Protein AF-A0A0U2GUE0-F1 (afdb_monomer_lite)

pLDDT: mean 87.51, std 7.99, range [55.84, 96.06]

Sequence (117 aa):
TKCGLLCPKGDSLSEEVDLTLPEDVIEGSAISSVSVIGDILGRALKNLDGLLPMPYGCGEQNMAVLSPNIYILQYLENTKQLTSAIREKATGFLKRGYQRQLNYRHPAGAYSTFGYG

Radius of gyration: 20.99 Å; chains: 1; bounding box: 48×50×58 Å

Structure (mmCIF, N/CA/C/O backbone):
data_AF-A0A0U2GUE0-F1
#
_entry.id   AF-A0A0U2GUE0-F1
#
loop_
_atom_site.group_PDB
_atom_site.id
_atom_site.type_symbol
_atom_site.label_atom_id
_atom_site.label_alt_id
_atom_site.label_comp_id
_atom_site.label_asym_id
_atom_site.label_entity_id
_atom_site.label_seq_id
_atom_site.pdbx_PDB_ins_code
_atom_site.Cartn_x
_atom_site.Cartn_y
_atom_site.Cartn_z
_atom_site.occupancy
_atom_site.B_iso_or_equiv
_atom_site.auth_seq_id
_atom_site.auth_comp_id
_atom_site.auth_asym_id
_atom_site.auth_atom_id
_atom_site.pdbx_PDB_model_num
ATOM 1 N N . THR A 1 1 ? -7.266 -18.316 13.990 1.00 66.25 1 THR A N 1
ATOM 2 C CA . THR A 1 1 ? -7.545 -16.864 13.996 1.00 66.25 1 THR A CA 1
ATOM 3 C C . THR A 1 1 ? -8.828 -16.609 13.243 1.00 66.25 1 THR A C 1
ATOM 5 O O . THR A 1 1 ? -8.897 -17.010 12.089 1.00 66.25 1 THR A O 1
ATOM 8 N N . LYS A 1 2 ? -9.841 -16.008 13.877 1.00 81.31 2 LYS A N 1
ATOM 9 C CA . LYS A 1 2 ? -11.056 -15.534 13.194 1.00 81.31 2 LYS A CA 1
ATOM 10 C C . LYS A 1 2 ? -10.987 -14.009 13.066 1.00 81.31 2 LYS A C 1
ATOM 12 O O . LYS A 1 2 ? -10.540 -13.347 14.002 1.00 81.31 2 LYS A O 1
ATOM 17 N N . CYS A 1 3 ? -11.375 -13.468 11.916 1.00 85.25 3 CYS A N 1
ATOM 18 C CA . CYS A 1 3 ? -11.468 -12.031 11.662 1.00 85.25 3 CYS A CA 1
ATOM 19 C C . CYS A 1 3 ? -12.782 -11.725 10.932 1.00 85.25 3 CYS A C 1
ATOM 21 O O . CYS A 1 3 ? -13.178 -12.474 10.043 1.00 85.25 3 CYS A O 1
ATOM 23 N N . GLY A 1 4 ? -13.434 -10.627 11.316 1.00 86.62 4 GLY A N 1
ATOM 24 C CA . GLY A 1 4 ? -14.713 -10.176 10.769 1.00 86.62 4 GLY A CA 1
ATOM 25 C C . GLY A 1 4 ? -14.737 -8.655 10.623 1.00 86.62 4 GLY A C 1
ATOM 26 O O . GLY A 1 4 ? -13.930 -7.951 11.239 1.00 86.62 4 GLY A O 1
ATOM 27 N N . LEU A 1 5 ? -15.635 -8.147 9.776 1.00 88.62 5 LEU A N 1
ATOM 28 C CA . LEU A 1 5 ? -15.857 -6.714 9.572 1.00 88.62 5 LEU A CA 1
ATOM 29 C C . LEU A 1 5 ? -17.306 -6.375 9.923 1.00 88.62 5 LEU A C 1
ATOM 31 O O . LEU A 1 5 ? -18.233 -6.865 9.282 1.00 88.62 5 LEU A O 1
ATOM 35 N N . LEU A 1 6 ? -17.489 -5.488 10.902 1.00 89.62 6 LEU A N 1
ATOM 36 C CA . LEU A 1 6 ? -18.800 -4.989 11.312 1.00 89.62 6 LEU A CA 1
ATOM 37 C C . LEU A 1 6 ? -18.950 -3.523 10.897 1.00 89.62 6 LEU A C 1
ATOM 39 O O . LEU A 1 6 ? -18.187 -2.664 11.337 1.00 89.62 6 LEU A O 1
ATOM 43 N N . CYS A 1 7 ? -19.944 -3.232 10.053 1.00 88.94 7 CYS A N 1
ATOM 44 C CA . CYS A 1 7 ? -20.250 -1.881 9.572 1.00 88.94 7 CYS A CA 1
ATOM 45 C C . CYS A 1 7 ? -21.677 -1.467 9.977 1.00 88.94 7 CYS A C 1
ATOM 47 O O . CYS A 1 7 ? -22.594 -1.572 9.156 1.00 88.94 7 CYS A O 1
ATOM 49 N N . PRO A 1 8 ? -21.889 -1.002 11.222 1.00 88.88 8 PRO A N 1
ATOM 50 C CA . PRO A 1 8 ? -23.207 -0.578 11.687 1.00 88.88 8 PRO A CA 1
ATOM 51 C C . PRO A 1 8 ? -23.621 0.719 10.979 1.00 88.88 8 PRO A C 1
ATOM 53 O O . PRO A 1 8 ? -23.090 1.792 11.257 1.00 88.88 8 PRO A O 1
ATOM 56 N N . LYS A 1 9 ? -24.571 0.643 10.040 1.00 87.38 9 LYS A N 1
ATOM 57 C CA . LYS A 1 9 ? -25.146 1.814 9.345 1.00 87.38 9 LYS A CA 1
ATOM 58 C C . LYS A 1 9 ? -26.285 2.458 10.154 1.00 87.38 9 LYS A C 1
ATOM 60 O O . LYS A 1 9 ? -27.309 2.820 9.590 1.00 87.38 9 LYS A O 1
ATOM 65 N N . GLY A 1 10 ? -26.102 2.582 11.470 1.00 86.44 10 GLY A N 1
ATOM 66 C CA . GLY A 1 10 ? -27.113 3.090 12.411 1.00 86.44 10 GLY A CA 1
ATOM 67 C C . GLY A 1 10 ? -27.808 2.015 13.254 1.00 86.44 10 GLY A C 1
ATOM 68 O O . GLY A 1 10 ? -28.388 2.356 14.279 1.00 86.44 10 GLY A O 1
ATOM 69 N N . ASP A 1 11 ? -27.673 0.740 12.885 1.00 89.12 11 ASP A N 1
ATOM 70 C CA . ASP A 1 11 ? -28.219 -0.405 13.626 1.00 89.12 11 ASP A CA 1
ATOM 71 C C . ASP A 1 11 ? -27.141 -1.126 14.453 1.00 89.12 11 ASP A C 1
ATOM 73 O O . ASP A 1 11 ? -25.947 -1.051 14.146 1.00 89.12 11 ASP A O 1
ATOM 77 N N . SER A 1 12 ? -27.551 -1.870 15.486 1.00 90.31 12 SER A N 1
ATOM 78 C CA . SER A 1 12 ? -26.645 -2.733 16.253 1.00 90.31 12 SER A CA 1
ATOM 79 C C . SER A 1 12 ? -26.370 -4.046 15.517 1.00 90.31 12 SER A C 1
ATOM 81 O O . SER A 1 12 ? -27.301 -4.771 15.171 1.00 90.31 12 SER A O 1
ATOM 83 N N . LEU A 1 13 ? -25.089 -4.373 15.338 1.00 90.31 13 LEU A N 1
ATOM 84 C CA . LEU A 1 13 ? -24.606 -5.630 14.760 1.00 90.31 13 LEU A CA 1
ATOM 85 C C . LEU A 1 13 ? -23.820 -6.410 15.817 1.00 90.31 13 LEU A C 1
ATOM 87 O O . LEU A 1 13 ? -23.045 -5.818 16.569 1.00 90.31 13 LEU A O 1
ATOM 91 N N . SER A 1 14 ? -23.978 -7.730 15.834 1.00 89.88 14 SER A N 1
ATOM 92 C CA . SER A 1 14 ? -23.231 -8.647 16.699 1.00 89.88 14 SER A CA 1
ATOM 93 C C . SER A 1 14 ? -22.754 -9.857 15.902 1.00 89.88 14 SER A C 1
ATOM 95 O O . SER A 1 14 ? -23.468 -10.340 15.026 1.00 89.88 14 SER A O 1
ATOM 97 N N . GLU A 1 15 ? -21.565 -10.358 16.225 1.00 88.25 15 GLU A N 1
ATOM 98 C CA . GLU A 1 15 ? -20.994 -11.576 15.648 1.00 88.25 15 GLU A CA 1
ATOM 99 C C . GLU A 1 15 ? -20.472 -12.458 16.786 1.00 88.25 15 GLU A C 1
ATOM 101 O O . GLU A 1 15 ? -19.808 -11.961 17.699 1.00 88.25 15 GLU A O 1
ATOM 106 N N . GLU A 1 16 ? -20.778 -13.753 16.741 1.00 89.94 16 GLU A N 1
ATOM 107 C CA . GLU A 1 16 ? -20.290 -14.733 17.711 1.00 89.94 16 GLU A CA 1
ATOM 108 C C . GLU A 1 16 ? -19.072 -15.474 17.153 1.00 89.94 16 GLU A C 1
ATOM 110 O O . GLU A 1 16 ? -19.021 -15.861 15.984 1.00 89.94 16 GLU A O 1
ATOM 115 N N . VAL A 1 17 ? -18.059 -15.663 17.999 1.00 87.31 17 VAL A N 1
ATOM 116 C CA . VAL A 1 17 ? -16.786 -16.282 17.621 1.00 87.31 17 VAL A CA 1
ATOM 117 C C . VAL A 1 17 ? -16.517 -17.481 18.519 1.00 87.31 17 VAL A C 1
ATOM 119 O O . VAL A 1 17 ? -16.008 -17.337 19.627 1.00 87.31 17 VAL A O 1
ATOM 122 N N . ASP A 1 18 ? -16.774 -18.677 17.990 1.00 88.50 18 ASP A N 1
ATOM 123 C CA . ASP A 1 18 ? -16.389 -19.914 18.676 1.00 88.50 18 ASP A CA 1
ATOM 124 C C . ASP A 1 18 ? -14.883 -20.164 18.583 1.00 88.50 18 ASP A C 1
ATOM 126 O O . ASP A 1 18 ? -14.297 -20.079 17.495 1.00 88.50 18 ASP A O 1
ATOM 130 N N . LEU A 1 19 ? -14.269 -20.514 19.713 1.00 86.06 19 LEU A N 1
ATOM 131 C CA . LEU A 1 19 ? -12.864 -20.897 19.822 1.00 86.06 19 LEU A CA 1
ATOM 132 C C . LEU A 1 19 ? -12.781 -22.360 20.262 1.00 86.06 19 LEU A C 1
ATOM 134 O O . LEU A 1 19 ? -12.993 -22.682 21.426 1.00 86.06 19 LEU A O 1
ATOM 138 N N . THR A 1 20 ? -12.468 -23.248 19.324 1.00 88.06 20 THR A N 1
ATOM 139 C CA . THR A 1 20 ? -12.235 -24.670 19.601 1.00 88.06 20 THR A CA 1
ATOM 140 C C . THR A 1 20 ? -10.762 -24.903 19.920 1.00 88.06 20 THR A C 1
ATOM 142 O O . THR A 1 20 ? -9.896 -24.534 19.121 1.00 88.06 20 THR A O 1
ATOM 145 N N . LEU A 1 21 ? -10.480 -25.517 21.070 1.00 86.94 21 LEU A N 1
ATOM 146 C CA . LEU A 1 21 ? -9.135 -25.954 21.449 1.00 86.94 21 LEU A CA 1
ATOM 147 C C . LEU A 1 21 ? -8.895 -27.393 20.962 1.00 86.94 21 LEU A C 1
ATOM 149 O O . LEU A 1 21 ? -9.839 -28.184 20.960 1.00 86.94 21 LEU A O 1
ATOM 153 N N . PRO A 1 22 ? -7.668 -27.737 20.536 1.00 89.12 22 PRO A N 1
ATOM 154 C CA . PRO A 1 22 ? -7.325 -29.110 20.186 1.00 89.12 22 PRO A CA 1
ATOM 155 C C . PRO A 1 22 ? -7.248 -29.999 21.444 1.00 89.12 22 PRO A C 1
ATOM 157 O O . PRO A 1 22 ? -7.078 -29.496 22.556 1.00 89.12 22 PRO A O 1
ATOM 160 N N . GLU A 1 23 ? -7.399 -31.317 21.274 1.00 87.69 23 GLU A N 1
ATOM 161 C CA . GLU A 1 23 ? -7.471 -32.284 22.390 1.00 87.69 23 GLU A CA 1
ATOM 162 C C . GLU A 1 23 ? -6.171 -32.376 23.207 1.00 87.69 23 GLU A C 1
ATOM 164 O O . GLU A 1 23 ? -6.201 -32.715 24.386 1.00 87.69 23 GLU A O 1
ATOM 169 N N . ASP A 1 24 ? -5.035 -32.040 22.600 1.00 91.25 24 ASP A N 1
ATOM 170 C CA . ASP A 1 24 ? -3.688 -32.089 23.171 1.00 91.25 24 ASP A CA 1
ATOM 171 C C . ASP A 1 24 ? -3.247 -30.762 23.819 1.00 91.25 24 ASP A C 1
ATOM 173 O O . ASP A 1 24 ? -2.052 -30.493 23.971 1.00 91.25 24 ASP A O 1
ATOM 177 N N . VAL A 1 25 ? -4.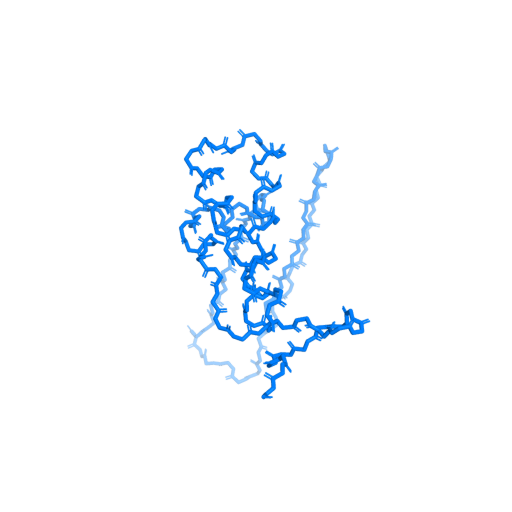199 -29.909 24.213 1.00 90.19 25 VAL A N 1
ATOM 178 C CA . VAL A 1 25 ? -3.895 -28.618 24.841 1.00 90.19 25 VAL A CA 1
ATOM 179 C C . VAL A 1 25 ? -3.231 -28.798 26.213 1.00 90.19 25 VAL A C 1
ATOM 181 O O . VAL A 1 25 ? -3.699 -29.543 27.073 1.00 90.19 25 VAL A O 1
ATOM 184 N N . ILE A 1 26 ? -2.132 -28.075 26.436 1.00 93.69 26 ILE A N 1
ATOM 185 C CA . ILE A 1 26 ? -1.433 -28.059 27.722 1.00 93.69 26 ILE A CA 1
ATOM 186 C C . ILE A 1 26 ? -2.211 -27.169 28.697 1.00 93.69 26 ILE A C 1
ATOM 188 O O . ILE A 1 26 ? -2.635 -26.059 28.362 1.00 93.69 26 ILE A O 1
ATOM 192 N N . GLU A 1 27 ? -2.385 -27.637 29.930 1.00 90.00 27 GLU A N 1
ATOM 193 C CA . GLU A 1 27 ? -3.092 -26.877 30.958 1.00 90.00 27 GLU A CA 1
ATOM 194 C C . GLU A 1 27 ? -2.428 -25.506 31.190 1.00 90.00 27 GLU A C 1
ATOM 196 O O . GLU A 1 27 ? -1.214 -25.391 31.361 1.00 90.00 27 GLU A O 1
ATOM 201 N N . GLY A 1 28 ? -3.233 -24.441 31.138 1.00 89.56 28 GLY A N 1
ATOM 202 C CA . GLY A 1 28 ? -2.766 -23.060 31.289 1.00 89.56 28 GLY A CA 1
ATOM 203 C C . GLY A 1 28 ? -2.092 -22.439 30.057 1.00 89.56 28 GLY A C 1
ATOM 204 O O . GLY A 1 28 ? -1.738 -21.263 30.112 1.00 89.56 28 GLY A O 1
ATOM 205 N N . SER A 1 29 ? -1.937 -23.159 28.937 1.00 92.25 29 SER A N 1
ATOM 206 C CA . SER A 1 29 ? -1.298 -22.613 27.725 1.00 92.25 29 SER A CA 1
ATOM 207 C C . SER A 1 29 ? -2.249 -21.842 26.804 1.00 92.25 29 SER A C 1
ATOM 209 O O . SER A 1 29 ? -1.803 -21.198 25.852 1.00 92.25 29 SER A O 1
ATOM 211 N N . ALA A 1 30 ? -3.560 -21.934 27.034 1.00 89.44 30 ALA A N 1
ATOM 212 C CA . ALA A 1 30 ? -4.561 -21.307 26.181 1.00 89.44 30 ALA A CA 1
ATOM 213 C C . ALA A 1 30 ? -4.547 -19.779 26.345 1.00 89.44 30 ALA A C 1
ATOM 215 O O . ALA A 1 30 ? -4.813 -19.248 27.422 1.00 89.44 30 ALA A O 1
ATOM 216 N N . ILE A 1 31 ? -4.279 -19.067 25.249 1.00 89.69 31 ILE A N 1
ATOM 217 C CA . ILE A 1 31 ? -4.310 -17.603 25.188 1.00 89.69 31 ILE A CA 1
ATOM 218 C C . ILE A 1 31 ? -5.261 -17.188 24.066 1.00 89.69 31 ILE A C 1
ATOM 220 O O . ILE A 1 31 ? -5.144 -17.659 22.935 1.00 89.69 31 ILE A O 1
ATOM 224 N N . SER A 1 32 ? -6.177 -16.268 24.368 1.00 88.38 32 SER A N 1
ATOM 225 C CA . SER A 1 32 ? -7.028 -15.608 23.378 1.00 88.38 32 SER A CA 1
ATOM 226 C C . SER A 1 32 ? -6.852 -14.098 23.476 1.00 88.38 32 SER A C 1
ATOM 228 O O . SER A 1 32 ? -6.773 -13.541 24.569 1.00 88.38 32 SER A O 1
ATOM 230 N N . SER A 1 33 ? -6.768 -13.429 22.329 1.00 90.62 33 SER A N 1
ATOM 231 C CA . SER A 1 33 ? -6.690 -11.972 22.255 1.00 90.62 33 SER A CA 1
ATOM 232 C C . SER A 1 33 ? -7.658 -11.454 21.201 1.00 90.62 33 SER A C 1
ATOM 234 O O . SER A 1 33 ? -7.808 -12.045 20.131 1.00 90.62 33 SER A O 1
ATOM 236 N N . VAL A 1 34 ? -8.316 -10.338 21.513 1.00 90.06 34 VAL A N 1
ATOM 237 C CA . VAL A 1 34 ? -9.239 -9.653 20.606 1.00 90.06 34 VAL A CA 1
ATOM 238 C C . VAL A 1 34 ? -8.642 -8.308 20.227 1.00 90.06 34 VAL A C 1
ATOM 240 O O . VAL A 1 34 ? -8.059 -7.604 21.050 1.00 90.06 34 VAL A O 1
ATOM 243 N N . SER A 1 35 ? -8.769 -7.953 18.953 1.00 87.06 35 SER A N 1
ATOM 244 C CA . SER A 1 35 ? -8.166 -6.756 18.391 1.00 87.06 35 SER A CA 1
ATOM 245 C C . SER A 1 35 ? -9.167 -6.061 17.481 1.00 87.06 35 SER A C 1
ATOM 247 O O . SER A 1 35 ? -9.579 -6.636 16.480 1.00 87.06 35 SER A O 1
ATOM 249 N N . VAL A 1 36 ? -9.535 -4.821 17.808 1.00 88.06 36 VAL A N 1
ATOM 250 C CA . VAL A 1 36 ? -10.493 -4.031 17.020 1.00 88.06 36 VAL A CA 1
ATOM 251 C C . VAL A 1 36 ? -9.758 -2.929 16.266 1.00 88.06 36 VAL A C 1
ATOM 253 O O . VAL A 1 36 ? -8.812 -2.318 16.779 1.00 88.06 36 VAL A O 1
ATOM 256 N N . ILE A 1 37 ? -10.169 -2.696 15.021 1.00 85.00 37 ILE A N 1
ATOM 257 C CA . ILE A 1 37 ? -9.684 -1.602 14.182 1.00 85.00 37 ILE A CA 1
ATOM 258 C C . ILE A 1 37 ? -10.883 -1.033 13.436 1.00 85.00 37 ILE A C 1
ATOM 260 O O . ILE A 1 37 ? -11.601 -1.783 12.787 1.00 85.00 37 ILE A O 1
ATOM 264 N N . GLY A 1 38 ? -11.089 0.281 13.522 1.00 83.56 38 GLY A N 1
ATOM 265 C CA . GLY A 1 38 ? -12.145 0.962 12.761 1.00 83.56 38 GLY A CA 1
ATOM 266 C C . GLY A 1 38 ? -11.777 1.222 11.299 1.00 83.56 38 GLY A C 1
ATOM 267 O O . GLY A 1 38 ? -12.635 1.595 10.511 1.00 83.56 38 GLY A O 1
ATOM 268 N N . ASP A 1 39 ? -10.506 1.030 10.944 1.00 78.06 39 ASP A N 1
ATOM 269 C CA . ASP A 1 39 ? -9.989 1.277 9.606 1.00 78.06 39 ASP A CA 1
ATOM 270 C C . ASP A 1 39 ? -8.934 0.231 9.230 1.00 78.06 39 ASP A C 1
ATOM 272 O O . ASP A 1 39 ? -7.914 0.084 9.909 1.00 78.06 39 ASP A O 1
ATOM 276 N N . ILE A 1 40 ? -9.169 -0.480 8.127 1.00 77.06 40 ILE A N 1
ATOM 277 C CA . ILE A 1 40 ? -8.301 -1.552 7.622 1.00 77.06 40 ILE A CA 1
ATOM 278 C C . ILE A 1 40 ? -6.876 -1.035 7.353 1.00 77.06 40 ILE A C 1
ATOM 280 O O . ILE A 1 40 ? -5.898 -1.740 7.605 1.00 77.06 40 ILE A O 1
ATOM 284 N N . LEU A 1 41 ? -6.746 0.213 6.901 1.00 76.94 41 LEU A N 1
ATOM 285 C CA . LEU A 1 41 ? -5.471 0.877 6.639 1.00 76.94 41 LEU A CA 1
ATOM 286 C C . LEU A 1 41 ? -4.983 1.702 7.837 1.00 76.94 41 LEU A C 1
ATOM 288 O O . LEU A 1 41 ? -3.793 2.001 7.929 1.00 76.94 41 LEU A O 1
ATOM 292 N N . GLY A 1 42 ? -5.842 2.006 8.811 1.00 73.12 42 GLY A N 1
ATOM 293 C CA . GLY A 1 42 ? -5.496 2.806 9.989 1.00 73.12 42 GLY A CA 1
ATOM 294 C C . GLY A 1 42 ? -4.333 2.251 10.821 1.00 73.12 42 GLY A C 1
ATOM 295 O O . GLY A 1 42 ? -3.479 3.016 11.271 1.00 73.12 42 GLY A O 1
ATOM 296 N N . ARG A 1 43 ? -4.236 0.923 11.004 1.00 70.25 43 ARG A N 1
ATOM 297 C CA . ARG A 1 43 ? -3.063 0.315 11.676 1.00 70.25 43 ARG A CA 1
ATOM 298 C C . ARG A 1 43 ? -1.802 0.410 10.848 1.00 70.25 43 ARG A C 1
ATOM 300 O O . ARG A 1 43 ? -0.731 0.643 11.398 1.00 70.25 43 ARG A O 1
ATOM 307 N N . ALA A 1 44 ? -1.957 0.210 9.550 1.00 67.69 44 ALA A N 1
ATOM 308 C CA . ALA A 1 44 ? -0.873 0.278 8.605 1.00 67.69 44 ALA A CA 1
ATOM 309 C C . ALA A 1 44 ? -0.223 1.683 8.712 1.00 67.69 44 ALA A C 1
ATOM 311 O O . ALA A 1 44 ? 0.973 1.830 8.966 1.00 67.69 44 ALA A O 1
ATOM 312 N N . LEU A 1 45 ? -1.041 2.730 8.652 1.00 71.25 45 LEU A N 1
ATOM 313 C CA . LEU A 1 45 ? -0.589 4.118 8.566 1.00 71.25 45 LEU A CA 1
ATOM 314 C C . LEU A 1 45 ? -0.019 4.698 9.862 1.00 71.25 45 LEU A C 1
ATOM 316 O O . LEU A 1 45 ? 0.711 5.685 9.796 1.00 71.25 45 LEU A O 1
ATOM 320 N N . LYS A 1 46 ? -0.262 4.077 11.025 1.00 69.69 46 LYS A N 1
ATOM 321 C CA . LYS A 1 46 ? 0.450 4.444 12.265 1.00 69.69 46 LYS A CA 1
ATOM 322 C C . LYS A 1 46 ? 1.972 4.330 12.119 1.00 69.69 46 LYS A C 1
ATOM 324 O O . LYS A 1 46 ? 2.685 5.079 12.774 1.00 69.69 46 LYS A O 1
ATOM 329 N N . ASN A 1 47 ? 2.451 3.452 11.234 1.00 70.12 47 ASN A N 1
ATOM 330 C CA . ASN A 1 47 ? 3.866 3.271 10.914 1.00 70.12 47 ASN A CA 1
ATOM 331 C C . ASN A 1 47 ? 4.137 3.635 9.451 1.00 70.12 47 ASN A C 1
ATOM 333 O O . ASN A 1 47 ? 4.684 2.844 8.684 1.00 70.12 47 ASN A O 1
ATOM 337 N N . LEU A 1 48 ? 3.737 4.843 9.059 1.00 67.56 48 LEU A N 1
ATOM 338 C CA . LEU A 1 48 ? 3.827 5.328 7.682 1.00 67.56 48 LEU A CA 1
ATOM 339 C C . LEU A 1 48 ? 5.249 5.239 7.099 1.00 67.56 48 LEU A C 1
ATOM 341 O O . LEU A 1 48 ? 5.412 4.927 5.923 1.00 67.56 48 LEU A O 1
ATOM 345 N N . ASP A 1 49 ? 6.282 5.430 7.924 1.00 64.06 49 ASP A N 1
ATOM 346 C CA . ASP A 1 49 ? 7.683 5.259 7.516 1.00 64.06 49 ASP A CA 1
ATOM 347 C C . ASP A 1 49 ? 8.068 3.802 7.218 1.00 64.06 49 ASP A C 1
ATOM 349 O O . ASP A 1 49 ? 8.931 3.565 6.376 1.00 64.06 49 ASP A O 1
ATOM 353 N N . GLY A 1 50 ? 7.405 2.827 7.848 1.00 66.81 50 GLY A N 1
ATOM 354 C CA . GLY A 1 50 ? 7.544 1.405 7.518 1.00 66.81 50 GLY A CA 1
ATOM 355 C C . GLY A 1 50 ? 6.731 0.982 6.289 1.00 66.81 50 GLY A C 1
ATOM 356 O O . GLY A 1 50 ? 7.014 -0.057 5.700 1.00 66.81 50 GLY A O 1
ATOM 357 N N . LEU A 1 51 ? 5.742 1.786 5.890 1.00 69.38 51 LEU A N 1
ATOM 358 C CA . LEU A 1 51 ? 4.820 1.488 4.792 1.00 69.38 51 LEU A CA 1
ATOM 359 C C . LEU A 1 51 ? 5.040 2.260 3.503 1.00 69.38 51 LEU A C 1
ATOM 361 O O . LEU A 1 51 ? 4.564 1.811 2.467 1.00 69.38 51 LEU A O 1
ATOM 365 N N . LEU A 1 52 ? 5.772 3.372 3.548 1.00 82.88 52 LEU A N 1
ATOM 366 C CA . LEU A 1 52 ? 6.285 4.051 2.364 1.00 82.88 52 LEU A CA 1
ATOM 367 C C . LEU A 1 52 ? 7.780 3.756 2.156 1.00 82.88 52 LEU A C 1
ATOM 369 O O . LEU A 1 52 ? 8.578 4.700 2.153 1.00 82.88 52 LEU A O 1
ATOM 373 N N . PRO A 1 53 ? 8.219 2.490 1.995 1.00 87.38 53 PRO A N 1
ATOM 374 C CA . PRO A 1 53 ? 9.609 2.212 1.694 1.00 87.38 53 PRO A CA 1
ATOM 375 C C . PRO A 1 53 ? 9.929 2.565 0.239 1.00 87.38 53 PRO A C 1
ATOM 377 O O . PRO A 1 53 ? 9.073 2.573 -0.653 1.00 87.38 53 PRO A O 1
ATOM 380 N N . MET A 1 54 ? 11.203 2.857 -0.010 1.00 89.88 54 MET A N 1
ATOM 381 C CA . MET A 1 54 ? 11.711 3.059 -1.362 1.00 89.88 54 MET A CA 1
ATOM 382 C C . MET A 1 54 ? 11.653 1.730 -2.136 1.00 89.88 54 MET A C 1
ATOM 384 O O . MET A 1 54 ? 12.183 0.746 -1.629 1.00 89.88 54 MET A O 1
ATOM 388 N N . PRO A 1 55 ? 11.075 1.680 -3.352 1.00 91.69 55 PRO A N 1
ATOM 389 C CA . PRO A 1 55 ? 11.079 0.477 -4.185 1.00 91.69 55 PRO A CA 1
ATOM 390 C C . PRO A 1 55 ? 12.496 -0.014 -4.517 1.00 91.69 55 PRO A C 1
ATOM 392 O O . PRO A 1 55 ? 13.391 0.782 -4.820 1.00 91.69 55 PRO A O 1
ATOM 395 N N . TYR A 1 56 ? 12.698 -1.331 -4.465 1.00 90.31 56 TYR A N 1
ATOM 396 C CA . TYR A 1 56 ? 13.999 -1.981 -4.633 1.00 90.31 56 TYR A CA 1
ATOM 397 C C . TYR A 1 56 ? 13.857 -3.370 -5.270 1.00 90.31 56 TYR A C 1
ATOM 399 O O . TYR A 1 56 ? 12.754 -3.841 -5.522 1.00 90.31 56 TYR A O 1
ATOM 407 N N . GLY A 1 57 ? 14.989 -4.034 -5.513 1.00 91.62 57 GLY A N 1
ATOM 408 C CA . GLY A 1 57 ? 15.004 -5.429 -5.953 1.00 91.62 57 GLY A CA 1
ATOM 409 C C . GLY A 1 57 ? 14.715 -5.632 -7.441 1.00 91.62 57 GLY A C 1
ATOM 410 O O . GLY A 1 57 ? 14.906 -4.713 -8.248 1.00 91.62 57 GLY A O 1
ATOM 411 N N . CYS A 1 58 ? 14.337 -6.866 -7.780 1.00 91.69 58 CYS A N 1
ATOM 412 C CA . CYS A 1 58 ? 13.932 -7.302 -9.120 1.00 91.69 58 CYS A CA 1
ATOM 413 C C . CYS A 1 58 ? 12.523 -6.789 -9.485 1.00 91.69 58 CYS A C 1
ATOM 415 O O . CYS A 1 58 ? 11.871 -6.147 -8.664 1.00 91.69 58 CYS A O 1
ATOM 417 N N . GLY A 1 59 ? 12.031 -7.059 -10.697 1.00 91.50 59 GLY A N 1
ATOM 418 C CA . GLY A 1 59 ? 10.747 -6.526 -11.173 1.00 91.50 59 GLY A CA 1
ATOM 419 C C . GLY A 1 59 ? 9.557 -6.891 -10.279 1.00 91.50 59 GLY A C 1
ATOM 420 O O . GLY A 1 59 ? 8.663 -6.072 -10.081 1.00 91.50 59 GLY A O 1
ATOM 421 N N . GLU A 1 60 ? 9.571 -8.086 -9.684 1.00 93.75 60 GLU A N 1
ATOM 422 C CA . GLU A 1 60 ? 8.540 -8.530 -8.738 1.00 93.75 60 GLU A CA 1
ATOM 423 C C . GLU A 1 60 ? 8.628 -7.785 -7.403 1.00 93.75 60 GLU A C 1
ATOM 425 O O . GLU A 1 60 ? 7.649 -7.192 -6.954 1.00 93.75 60 GLU A O 1
ATOM 430 N N . GLN A 1 61 ? 9.817 -7.749 -6.798 1.00 93.12 61 GLN A N 1
ATOM 431 C CA . GLN A 1 61 ? 10.055 -7.065 -5.523 1.00 93.12 61 GLN A CA 1
ATOM 432 C C . GLN A 1 61 ? 9.789 -5.559 -5.629 1.00 93.12 61 GLN A C 1
ATOM 434 O O . GLN A 1 61 ? 9.192 -4.959 -4.734 1.00 93.12 61 GLN A O 1
ATOM 439 N N . ASN A 1 62 ? 10.168 -4.954 -6.757 1.00 93.81 62 ASN A N 1
ATOM 440 C CA . ASN A 1 62 ? 9.926 -3.546 -7.024 1.00 93.81 62 ASN A CA 1
ATOM 441 C C . ASN A 1 62 ? 8.421 -3.258 -7.086 1.00 93.81 62 ASN A C 1
ATOM 443 O O . ASN A 1 62 ? 7.966 -2.302 -6.460 1.00 93.81 62 ASN A O 1
ATOM 447 N N . MET A 1 63 ? 7.633 -4.104 -7.761 1.00 93.94 63 MET A N 1
ATOM 448 C CA . MET A 1 63 ? 6.171 -3.969 -7.801 1.00 93.94 63 MET A CA 1
ATOM 449 C C . MET A 1 63 ? 5.494 -4.245 -6.461 1.00 93.94 63 MET A C 1
ATOM 451 O O . MET A 1 63 ? 4.544 -3.537 -6.118 1.00 93.94 63 MET A O 1
ATOM 455 N N . ALA A 1 64 ? 5.993 -5.219 -5.695 1.00 92.56 64 ALA A N 1
ATOM 456 C CA . ALA A 1 64 ? 5.483 -5.546 -4.366 1.00 92.56 64 ALA A CA 1
ATOM 457 C C . ALA A 1 64 ? 5.575 -4.353 -3.400 1.00 92.56 64 ALA A C 1
ATOM 459 O O . ALA A 1 64 ? 4.746 -4.225 -2.505 1.00 92.56 64 ALA A O 1
ATOM 460 N N . VAL A 1 65 ? 6.542 -3.454 -3.613 1.00 91.88 65 VAL A N 1
ATOM 461 C CA . VAL A 1 65 ? 6.688 -2.204 -2.853 1.00 91.88 65 VAL A CA 1
ATOM 462 C C . VAL A 1 65 ? 5.980 -1.022 -3.522 1.00 91.88 65 VAL A C 1
ATOM 464 O O . VAL A 1 65 ? 5.360 -0.197 -2.851 1.00 91.88 65 VAL A O 1
ATOM 467 N N . LEU A 1 66 ? 6.055 -0.916 -4.851 1.00 92.69 66 LEU A N 1
ATOM 468 C CA . LEU A 1 66 ? 5.49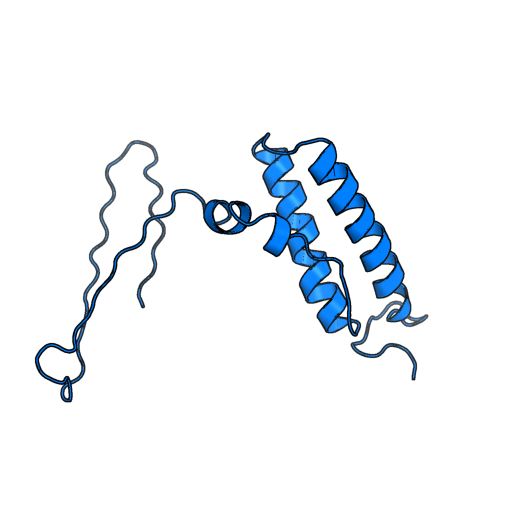9 0.217 -5.591 1.00 92.69 66 LEU A CA 1
ATOM 469 C C . LEU A 1 66 ? 3.971 0.291 -5.477 1.00 92.69 66 LEU A C 1
ATOM 471 O O . LEU A 1 66 ? 3.432 1.380 -5.292 1.00 92.69 66 LEU A O 1
ATOM 475 N N . SER A 1 67 ? 3.281 -0.849 -5.573 1.00 92.75 67 SER A N 1
ATOM 476 C CA . SER A 1 67 ? 1.815 -0.900 -5.571 1.00 92.75 67 SER A CA 1
ATOM 477 C C . SER A 1 67 ? 1.205 -0.422 -4.238 1.00 92.75 67 SER A C 1
ATOM 479 O O . SER A 1 67 ? 0.403 0.517 -4.267 1.00 92.75 67 SER A O 1
ATOM 481 N N . PRO A 1 68 ? 1.634 -0.920 -3.056 1.00 89.69 68 PRO A N 1
ATOM 482 C CA . PRO A 1 68 ? 1.163 -0.396 -1.771 1.00 89.69 68 PRO A CA 1
ATOM 483 C C . PRO A 1 68 ? 1.373 1.114 -1.595 1.00 89.69 68 PRO A C 1
ATOM 485 O O . PRO A 1 68 ? 0.471 1.796 -1.111 1.00 89.69 68 PRO A O 1
ATOM 488 N N . ASN A 1 69 ? 2.511 1.662 -2.046 1.00 90.56 69 ASN A N 1
ATOM 489 C CA . ASN A 1 69 ? 2.799 3.098 -1.943 1.00 90.56 69 ASN A CA 1
ATOM 490 C C . ASN A 1 69 ? 1.762 3.968 -2.678 1.00 90.56 69 ASN A C 1
ATOM 492 O O . ASN A 1 69 ? 1.445 5.068 -2.220 1.00 90.56 69 ASN A O 1
ATOM 496 N N . ILE A 1 70 ? 1.221 3.484 -3.803 1.00 92.00 70 ILE A N 1
ATOM 497 C CA . ILE A 1 70 ? 0.172 4.180 -4.565 1.00 92.00 70 ILE A CA 1
ATOM 498 C C . ILE A 1 70 ? -1.133 4.202 -3.763 1.00 92.00 70 ILE A C 1
ATOM 500 O O . ILE A 1 70 ? -1.731 5.265 -3.589 1.00 92.00 70 ILE A O 1
ATOM 504 N N . TYR A 1 71 ? -1.554 3.052 -3.233 1.00 89.56 71 TYR A N 1
ATOM 505 C CA . TYR A 1 71 ? -2.804 2.943 -2.475 1.00 89.56 71 TYR A CA 1
ATOM 506 C C . TYR A 1 71 ? -2.761 3.709 -1.151 1.00 89.56 71 TYR A C 1
ATOM 508 O O . TYR A 1 71 ? -3.756 4.317 -0.763 1.00 89.56 71 TYR A O 1
ATOM 516 N N . ILE A 1 72 ? -1.603 3.752 -0.488 1.00 88.56 72 ILE A N 1
ATOM 517 C CA . ILE A 1 72 ? -1.395 4.572 0.712 1.00 88.56 72 ILE A CA 1
ATOM 518 C C . ILE A 1 72 ? -1.618 6.052 0.399 1.00 88.56 72 ILE A C 1
ATOM 520 O O . ILE A 1 72 ? -2.329 6.732 1.137 1.00 88.56 72 ILE A O 1
ATOM 524 N N . LEU A 1 73 ? -1.055 6.554 -0.705 1.00 90.06 73 LEU A N 1
ATOM 525 C CA . LEU A 1 73 ? -1.259 7.944 -1.110 1.00 90.06 73 LEU A CA 1
ATOM 526 C C . LEU A 1 73 ? -2.728 8.246 -1.406 1.00 90.06 73 LEU A C 1
ATOM 528 O O . LEU A 1 73 ? -3.249 9.237 -0.899 1.00 90.06 73 LEU A O 1
ATOM 532 N N . GLN A 1 74 ? -3.394 7.381 -2.174 1.00 91.38 74 GLN A N 1
ATOM 533 C CA . GLN A 1 74 ? -4.816 7.531 -2.492 1.00 91.38 74 GLN A CA 1
ATOM 534 C C . GLN A 1 74 ? -5.681 7.532 -1.231 1.00 91.38 74 GLN A C 1
ATOM 536 O O . GLN A 1 74 ? -6.583 8.355 -1.093 1.00 91.38 74 GLN A O 1
ATOM 541 N N . TYR A 1 75 ? -5.393 6.645 -0.279 1.00 89.81 75 TYR A N 1
ATOM 542 C CA . TYR A 1 75 ? -6.112 6.610 0.986 1.00 89.81 75 TYR A CA 1
ATOM 543 C C . TYR A 1 75 ? -5.904 7.897 1.793 1.00 89.81 75 TYR A C 1
ATOM 545 O O . TYR A 1 75 ? -6.874 8.473 2.287 1.00 89.81 75 TYR A O 1
ATOM 553 N N . LEU A 1 76 ? -4.662 8.373 1.933 1.00 89.50 76 LEU A N 1
ATOM 554 C CA . LEU A 1 76 ? -4.373 9.591 2.695 1.00 89.50 76 LEU A CA 1
ATOM 555 C C . LEU A 1 76 ? -5.018 10.821 2.050 1.00 89.50 76 LEU A C 1
ATOM 557 O O . LEU A 1 76 ? -5.469 11.720 2.758 1.00 89.50 76 LEU A O 1
ATOM 561 N N . GLU A 1 77 ? -5.084 10.859 0.720 1.00 91.62 77 GLU A N 1
ATOM 562 C CA . GLU A 1 77 ? -5.764 11.915 -0.026 1.00 91.62 77 GLU A CA 1
ATOM 563 C C . GLU A 1 77 ? -7.279 11.878 0.220 1.00 91.62 77 GLU A C 1
ATOM 565 O O . GLU A 1 77 ? -7.856 12.877 0.652 1.00 91.62 77 GLU A O 1
ATOM 570 N N . ASN A 1 78 ? -7.909 10.710 0.064 1.00 91.38 78 ASN A N 1
ATOM 571 C CA . ASN A 1 78 ? -9.353 10.534 0.255 1.00 91.38 78 ASN A CA 1
ATOM 572 C C . ASN A 1 78 ? -9.806 10.742 1.707 1.00 91.38 78 ASN A C 1
ATOM 574 O O . ASN A 1 78 ? -10.903 11.242 1.951 1.00 91.38 78 ASN A O 1
ATOM 578 N N . THR A 1 79 ? -8.962 10.399 2.680 1.00 88.56 79 THR A N 1
ATOM 579 C CA . THR A 1 79 ? -9.242 10.622 4.107 1.00 88.56 79 THR A CA 1
ATOM 580 C C . THR A 1 79 ? -8.792 11.995 4.608 1.00 88.56 79 THR A C 1
ATOM 582 O O . THR A 1 79 ? -8.955 12.292 5.789 1.00 88.56 79 THR A O 1
ATOM 585 N N . LYS A 1 80 ? -8.257 12.856 3.727 1.00 90.50 80 LYS A N 1
ATOM 586 C CA . LYS A 1 80 ? -7.753 14.204 4.053 1.00 90.50 80 LYS A CA 1
ATOM 587 C C . LYS A 1 80 ? -6.624 14.214 5.098 1.00 90.50 80 LYS A C 1
ATOM 589 O O . LYS A 1 80 ? -6.440 15.198 5.807 1.00 90.50 80 LYS A O 1
ATOM 594 N N . GLN A 1 81 ? -5.855 13.131 5.177 1.00 86.12 81 GLN A N 1
ATOM 595 C CA . GLN A 1 81 ? -4.706 12.962 6.078 1.00 86.12 81 GLN A CA 1
ATOM 596 C C . GLN A 1 81 ? -3.358 13.223 5.378 1.00 86.12 81 GLN A C 1
ATOM 598 O O . GLN A 1 81 ? -2.299 13.138 5.998 1.00 86.12 81 GLN A O 1
ATOM 603 N N . LEU A 1 82 ? -3.371 13.523 4.076 1.00 89.19 82 LEU A N 1
ATOM 604 C CA . LEU A 1 82 ? -2.165 13.732 3.279 1.00 89.19 82 LEU A CA 1
ATOM 605 C C . LEU A 1 82 ? -1.504 15.089 3.566 1.00 89.19 82 LEU A C 1
ATOM 607 O O . LEU A 1 82 ? -2.076 16.143 3.297 1.00 89.19 82 LEU A O 1
ATOM 611 N N . THR A 1 83 ? -0.255 15.056 4.029 1.00 90.06 83 THR A N 1
ATOM 612 C CA . THR A 1 83 ? 0.591 16.248 4.188 1.00 90.06 83 THR A CA 1
ATOM 613 C C . THR A 1 83 ? 1.477 16.473 2.959 1.00 90.06 83 THR A C 1
ATOM 615 O O . THR A 1 83 ? 1.742 15.546 2.187 1.00 90.06 83 THR A O 1
ATOM 618 N N . SER A 1 84 ? 1.980 17.700 2.778 1.00 92.75 84 SER A N 1
ATOM 619 C CA . SER A 1 84 ? 2.926 18.030 1.699 1.00 92.75 84 SER A CA 1
ATOM 620 C C . SER A 1 84 ? 4.198 17.180 1.768 1.00 92.75 84 SER A C 1
ATOM 622 O O . SER A 1 84 ? 4.596 16.599 0.762 1.00 92.75 84 SER A O 1
ATOM 624 N N . ALA A 1 85 ? 4.774 17.017 2.963 1.00 90.19 85 ALA A N 1
ATOM 625 C CA . ALA A 1 85 ? 5.977 16.215 3.181 1.00 90.19 85 ALA A CA 1
ATOM 626 C C . ALA A 1 85 ? 5.789 14.742 2.770 1.00 90.19 85 ALA A C 1
ATOM 628 O O . ALA A 1 85 ? 6.649 14.165 2.100 1.00 90.19 85 A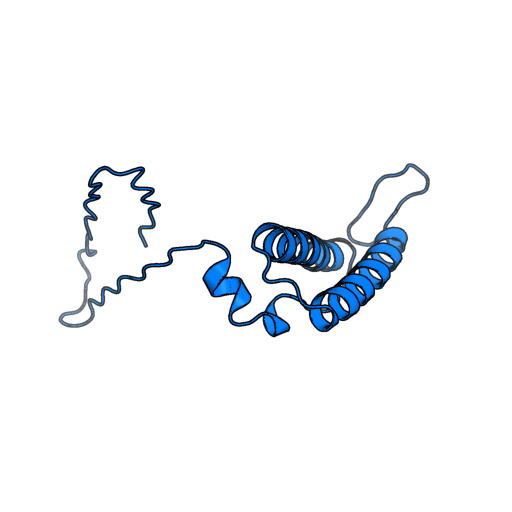LA A O 1
ATOM 629 N N . ILE A 1 86 ? 4.645 14.133 3.118 1.00 89.06 86 ILE A N 1
ATOM 630 C CA . ILE A 1 86 ? 4.325 12.757 2.710 1.00 89.06 86 ILE A CA 1
ATOM 631 C C . ILE A 1 86 ? 4.141 12.684 1.191 1.00 89.06 86 ILE A C 1
ATOM 633 O O . ILE A 1 86 ? 4.691 11.786 0.551 1.00 89.06 86 ILE A O 1
ATOM 637 N N . ARG A 1 87 ? 3.415 13.644 0.600 1.00 92.00 87 ARG A N 1
ATOM 638 C CA . ARG A 1 87 ? 3.189 13.704 -0.850 1.00 92.00 87 ARG A CA 1
ATOM 639 C C . ARG A 1 87 ? 4.508 13.789 -1.613 1.00 92.00 87 ARG A C 1
ATOM 641 O O . ARG A 1 87 ? 4.700 13.035 -2.565 1.00 92.00 87 ARG A O 1
ATOM 648 N N . GLU A 1 88 ? 5.419 14.665 -1.204 1.00 93.69 88 GLU A N 1
ATOM 649 C CA . GLU A 1 88 ? 6.723 14.838 -1.851 1.00 93.69 88 GLU A CA 1
ATOM 650 C C . GLU A 1 88 ? 7.586 13.576 -1.748 1.00 93.69 88 GLU A C 1
ATOM 652 O O . GLU A 1 88 ? 8.062 13.070 -2.770 1.00 93.69 88 GLU A O 1
ATOM 657 N N . LYS A 1 89 ? 7.725 13.015 -0.537 1.00 90.81 89 LYS A N 1
ATOM 658 C CA . LYS A 1 89 ? 8.489 11.781 -0.287 1.00 90.81 89 LYS A CA 1
ATOM 659 C C . LYS A 1 89 ? 7.964 10.625 -1.138 1.00 90.81 89 LYS A C 1
ATOM 661 O O . LYS A 1 89 ? 8.723 10.001 -1.885 1.00 90.81 89 LYS A O 1
ATOM 666 N N . ALA A 1 90 ? 6.659 10.376 -1.068 1.00 91.25 90 ALA A N 1
ATOM 667 C CA . ALA A 1 90 ? 6.020 9.281 -1.777 1.00 91.25 90 ALA A CA 1
ATOM 668 C C . ALA A 1 90 ? 6.075 9.480 -3.296 1.00 91.25 90 ALA A C 1
ATOM 670 O O . ALA A 1 90 ? 6.449 8.556 -4.009 1.00 91.25 90 ALA A O 1
ATOM 671 N N . THR A 1 91 ? 5.825 10.691 -3.806 1.00 93.50 91 THR A N 1
ATOM 672 C CA . THR A 1 91 ? 5.968 10.995 -5.243 1.00 93.50 91 THR A CA 1
ATOM 673 C C . THR A 1 91 ? 7.395 10.732 -5.727 1.00 93.50 91 THR A C 1
ATOM 675 O O . THR A 1 91 ? 7.594 10.167 -6.803 1.00 93.50 91 THR A O 1
ATOM 678 N N . GLY A 1 92 ? 8.406 11.087 -4.928 1.00 94.81 92 GLY A N 1
ATOM 679 C CA . GLY A 1 92 ? 9.802 10.770 -5.222 1.00 94.81 92 GLY A CA 1
ATOM 680 C C . GLY A 1 92 ? 10.082 9.262 -5.264 1.00 94.81 92 GLY A C 1
ATOM 681 O O . GLY A 1 92 ? 10.852 8.800 -6.108 1.00 94.81 92 GLY A O 1
ATOM 682 N N . PHE A 1 93 ? 9.475 8.470 -4.378 1.00 94.69 93 PHE A N 1
ATOM 683 C CA . PHE A 1 93 ? 9.578 7.005 -4.410 1.00 94.69 93 PHE A CA 1
ATOM 684 C C . PHE A 1 93 ? 8.824 6.385 -5.585 1.00 94.69 93 PHE A C 1
ATOM 686 O O . PHE A 1 93 ? 9.383 5.517 -6.251 1.00 94.69 93 PHE A O 1
ATOM 693 N N . LEU A 1 94 ? 7.623 6.870 -5.904 1.00 95.06 94 LEU A N 1
ATOM 694 C CA . LEU A 1 94 ? 6.842 6.404 -7.049 1.00 95.06 94 LEU A CA 1
ATOM 695 C C . LEU A 1 94 ? 7.565 6.660 -8.372 1.00 95.06 94 LEU A C 1
ATOM 697 O O . LEU A 1 94 ? 7.675 5.748 -9.185 1.00 95.06 94 LEU A O 1
ATOM 701 N N . LYS A 1 95 ? 8.124 7.862 -8.576 1.00 96.06 95 LYS A N 1
ATOM 702 C CA . LYS A 1 95 ? 8.905 8.185 -9.785 1.00 96.06 95 LYS A CA 1
ATOM 703 C C . LYS A 1 95 ? 10.098 7.243 -9.953 1.00 96.06 95 LYS A C 1
ATOM 705 O O . LYS A 1 95 ? 10.300 6.690 -11.031 1.00 96.06 95 LYS A O 1
ATOM 710 N N . ARG A 1 96 ? 10.859 7.021 -8.875 1.00 95.31 96 ARG A N 1
ATOM 711 C CA . ARG A 1 96 ? 12.017 6.113 -8.878 1.00 95.31 96 ARG A CA 1
ATOM 712 C C . ARG A 1 96 ? 11.618 4.661 -9.132 1.00 95.31 96 ARG A C 1
ATOM 714 O O . ARG A 1 96 ? 12.228 4.010 -9.972 1.00 95.31 96 ARG A O 1
ATOM 721 N N . GLY A 1 97 ? 10.591 4.164 -8.447 1.00 95.31 97 GLY A N 1
ATOM 722 C CA . GLY A 1 97 ? 10.116 2.792 -8.619 1.00 95.31 97 GLY A CA 1
ATOM 723 C C . GLY A 1 97 ? 9.499 2.543 -9.990 1.00 95.31 97 GLY A C 1
ATOM 724 O O . GLY A 1 97 ? 9.744 1.492 -10.572 1.00 95.31 97 GLY A O 1
ATOM 725 N N . TYR A 1 98 ? 8.781 3.520 -10.552 1.00 95.56 98 TYR A N 1
ATOM 726 C CA . TYR A 1 98 ? 8.282 3.453 -11.924 1.00 95.56 98 TYR A CA 1
ATOM 727 C C . TYR A 1 98 ? 9.432 3.370 -12.927 1.00 95.56 98 TYR A C 1
ATOM 729 O O . TYR A 1 98 ? 9.462 2.469 -13.762 1.00 95.56 98 TYR A O 1
ATOM 737 N N . GLN A 1 99 ? 10.424 4.257 -12.805 1.00 95.69 99 GLN A N 1
ATOM 738 C CA . GLN A 1 99 ? 11.582 4.236 -13.693 1.00 95.69 99 GLN A CA 1
ATOM 739 C C . GLN A 1 99 ? 12.379 2.933 -13.572 1.00 95.69 99 GLN A C 1
ATOM 741 O O . GLN A 1 99 ? 12.813 2.386 -14.580 1.00 95.69 99 GLN A O 1
ATOM 746 N N . ARG A 1 100 ? 12.501 2.382 -12.360 1.00 94.00 100 ARG A N 1
ATOM 747 C CA . ARG A 1 100 ? 13.086 1.056 -12.137 1.00 94.00 100 ARG A CA 1
ATOM 748 C C . ARG A 1 100 ? 12.250 -0.056 -12.771 1.00 94.00 100 ARG A C 1
ATOM 750 O O . ARG A 1 100 ? 12.824 -0.956 -13.372 1.00 94.00 100 ARG A O 1
ATOM 757 N N . GLN A 1 101 ? 10.920 0.017 -12.690 1.00 94.81 101 GLN A N 1
ATOM 758 C CA . GLN A 1 101 ? 10.033 -0.992 -13.269 1.00 94.81 101 GLN A CA 1
ATOM 759 C C . GLN A 1 101 ? 10.158 -1.064 -14.793 1.00 94.81 101 GLN A C 1
ATOM 761 O O . GLN A 1 101 ? 10.061 -2.147 -15.367 1.00 94.81 101 GLN A O 1
ATOM 766 N N . LEU A 1 102 ? 10.409 0.072 -15.451 1.00 94.38 102 LEU A N 1
ATOM 767 C CA . LEU A 1 102 ? 10.618 0.128 -16.899 1.00 94.38 102 LEU A CA 1
ATOM 768 C C . LEU A 1 102 ? 11.826 -0.695 -17.369 1.00 94.38 102 LEU A C 1
ATOM 770 O O . LEU A 1 102 ? 11.796 -1.181 -18.495 1.00 94.38 102 LEU A O 1
ATOM 774 N N . ASN A 1 103 ? 12.829 -0.930 -16.516 1.00 93.00 103 ASN A N 1
ATOM 775 C CA . ASN A 1 103 ? 13.969 -1.793 -16.854 1.00 93.00 103 ASN A CA 1
ATOM 776 C C . ASN A 1 103 ? 13.565 -3.264 -17.052 1.00 93.00 103 ASN A C 1
ATOM 778 O O . ASN A 1 103 ? 14.289 -4.024 -17.686 1.00 93.00 103 ASN A O 1
ATOM 782 N N . TYR A 1 104 ? 12.405 -3.665 -16.529 1.00 93.12 104 TYR A N 1
ATOM 783 C CA . TYR A 1 104 ? 11.872 -5.020 -16.647 1.00 93.12 104 TYR A CA 1
ATOM 784 C C . TYR A 1 104 ? 10.846 -5.162 -17.781 1.00 93.12 104 TYR A C 1
ATOM 786 O O . TYR A 1 104 ? 10.213 -6.210 -17.907 1.00 93.12 104 TYR A O 1
ATOM 794 N N . ARG A 1 105 ? 10.655 -4.110 -18.593 1.00 93.06 105 ARG A N 1
ATOM 795 C CA . ARG A 1 105 ? 9.729 -4.093 -19.728 1.00 93.06 105 ARG A CA 1
ATOM 796 C C . ARG A 1 105 ? 10.406 -4.623 -20.994 1.00 93.06 105 ARG A C 1
ATOM 798 O O . ARG A 1 105 ? 11.436 -4.116 -21.427 1.00 93.06 105 ARG A O 1
ATOM 805 N N . HIS A 1 106 ? 9.761 -5.575 -21.652 1.00 93.19 106 HIS A N 1
ATOM 806 C CA . HIS A 1 106 ? 10.128 -6.061 -22.978 1.00 93.19 106 HIS A CA 1
ATOM 807 C C . HIS A 1 106 ? 9.664 -5.087 -24.085 1.00 93.19 106 HIS A C 1
ATOM 809 O O . HIS A 1 106 ? 8.591 -4.502 -23.937 1.00 93.19 106 HIS A O 1
ATOM 815 N N . PRO A 1 107 ? 10.372 -4.917 -25.226 1.00 90.88 107 PRO A N 1
ATOM 816 C CA . PRO A 1 107 ? 9.888 -4.237 -26.428 1.00 90.88 107 PRO A CA 1
ATOM 817 C C . PRO A 1 107 ? 8.468 -4.603 -26.856 1.00 90.88 107 PRO A C 1
ATOM 819 O O . PRO A 1 107 ? 7.721 -3.727 -27.278 1.00 90.88 107 PRO A O 1
ATOM 822 N N . ALA A 1 108 ? 8.063 -5.865 -26.675 1.00 92.25 108 ALA A N 1
ATOM 823 C CA . ALA A 1 108 ? 6.695 -6.318 -26.940 1.00 92.25 108 ALA A CA 1
ATOM 824 C C . ALA A 1 108 ? 5.649 -5.789 -25.929 1.00 92.25 108 ALA A C 1
ATOM 826 O O . ALA A 1 108 ? 4.454 -5.975 -26.122 1.00 92.25 108 ALA A O 1
ATOM 827 N N . GLY A 1 109 ? 6.079 -5.139 -24.844 1.00 90.56 109 GLY A N 1
ATOM 828 C CA . GLY A 1 109 ? 5.231 -4.512 -23.826 1.00 90.56 109 GLY A CA 1
ATOM 829 C C . GLY A 1 109 ? 5.033 -5.323 -22.544 1.00 90.56 109 GLY A C 1
ATOM 830 O O . GLY A 1 109 ? 4.573 -4.760 -21.555 1.00 90.56 109 GLY A O 1
ATOM 831 N N . ALA A 1 110 ? 5.401 -6.605 -22.532 1.00 91.88 110 ALA A N 1
ATOM 832 C CA . ALA A 1 110 ? 5.314 -7.454 -21.344 1.00 91.88 110 ALA A CA 1
ATOM 833 C C . ALA A 1 110 ? 6.347 -7.067 -20.271 1.00 91.88 110 ALA A C 1
ATOM 835 O O . ALA A 1 110 ? 7.359 -6.441 -20.578 1.00 91.88 110 ALA A O 1
ATOM 836 N N . TYR A 1 111 ? 6.119 -7.492 -19.028 1.00 93.38 111 TYR A N 1
ATOM 837 C CA . TYR A 1 111 ? 7.062 -7.344 -17.917 1.00 93.38 111 TYR A CA 1
ATOM 838 C C . TYR A 1 111 ? 7.444 -8.718 -17.371 1.00 93.38 111 TYR A C 1
ATOM 840 O O . TYR A 1 111 ? 6.601 -9.613 -17.322 1.00 93.38 111 TYR A O 1
ATOM 848 N N . SER A 1 112 ? 8.690 -8.879 -16.936 1.00 91.00 112 SER A N 1
ATOM 849 C CA . SER A 1 112 ? 9.173 -10.104 -16.288 1.00 91.00 112 SER A CA 1
ATOM 850 C C . SER A 1 112 ? 9.899 -9.799 -14.979 1.00 91.00 112 SER A C 1
ATOM 852 O O . SER A 1 112 ? 10.192 -8.649 -14.658 1.00 91.00 112 SER A O 1
ATOM 854 N N . THR A 1 113 ? 10.176 -10.831 -14.185 1.00 86.75 113 THR A N 1
ATOM 855 C CA . THR A 1 113 ? 10.840 -10.677 -12.883 1.00 86.75 113 THR A CA 1
ATOM 856 C C . THR A 1 113 ? 12.282 -10.182 -13.020 1.00 86.75 113 THR A C 1
ATOM 858 O O . THR A 1 113 ? 12.727 -9.384 -12.197 1.00 86.75 113 THR A O 1
ATOM 861 N N . PHE A 1 114 ? 12.994 -10.591 -14.073 1.00 85.94 114 PHE A N 1
ATOM 862 C CA . PHE A 1 114 ? 14.407 -10.256 -14.290 1.00 85.94 114 PHE A CA 1
ATOM 863 C C . PHE A 1 114 ? 14.665 -9.332 -15.488 1.00 85.94 114 PHE A C 1
ATOM 865 O O . PHE A 1 114 ? 15.744 -8.757 -15.568 1.00 85.94 114 PHE A O 1
ATOM 872 N N . GLY A 1 115 ? 13.684 -9.103 -16.367 1.00 81.50 115 GLY A N 1
ATOM 873 C CA . GLY A 1 115 ? 13.852 -8.253 -17.548 1.00 81.50 115 GLY A CA 1
ATOM 874 C C . GLY A 1 115 ? 14.607 -8.977 -18.663 1.00 81.50 115 GLY A C 1
ATOM 875 O O . GLY A 1 115 ? 14.327 -10.144 -18.944 1.00 81.50 115 GLY A O 1
ATOM 876 N N . TYR A 1 116 ? 15.545 -8.282 -19.309 1.00 66.12 116 TYR A N 1
ATOM 877 C CA . TYR A 1 116 ? 16.542 -8.912 -20.179 1.00 66.12 116 TYR A CA 1
ATOM 878 C C . TYR A 1 116 ? 17.764 -9.284 -19.346 1.00 66.12 116 TYR A C 1
ATOM 880 O O . TYR A 1 116 ? 18.311 -8.422 -18.658 1.00 66.12 116 TYR A O 1
ATOM 888 N N . GLY A 1 117 ? 18.154 -10.557 -19.404 1.00 55.84 117 GLY A N 1
ATOM 889 C CA . GLY A 1 117 ? 19.498 -10.977 -19.011 1.00 55.84 117 GLY A CA 1
ATOM 890 C C . GLY A 1 117 ? 20.530 -10.465 -20.002 1.00 55.84 117 GLY A C 1
ATOM 891 O O . GLY A 1 117 ? 20.196 -10.429 -21.210 1.00 55.84 117 GLY A O 1
#

Organism: Labeo rohita (NCBI:txid84645)

Foldseek 3Di:
DDDDDDDPPPDDDDDDDDDDDDPPDDPPPDDDDDDDDPDPCVVVCVPVVVLLDQQDAFLVSLCVNLVSLVVVQVVCVVVVNDDPVSVVSSVVSNVRSVVVNVQQADPVGDGDRHRDD

Secondary structure (DSSP, 8-state):
--------SSS--------PPPTTPPTT---------S-TTHHHHTTHHHHSPPP-SSHHHHHHHHHHHHHHHHHHHHTT---HHHHHHHHHHHHHHHHHHHTTB-TTS-B-SS---

InterPro domains:
  IPR008930 Terpenoid cyclases/protein prenyltransferase alpha-alpha toroid [SSF48239] (44-115)
  IPR011626 Alpha-macroglobulin-like, TED domain [PF07678] (34-115)
  IPR019742 Alpha-2-macroglobulin, conserved site [PS00477] (55-63)
  IPR047565 Alpha-macroglobulin-like, thiol-ester bond-forming region [SM01419] (47-76)
  IPR050473 Alpha-2-macroglobulin/Complement system [PTHR11412] (6-115)

=== Feature glossary ===
The features interleaved in this record are:

— What the protein is —

Sequence gives the chain of amino acids in standard one-letter code (A=alanine, C=cysteine, …, Y=tyrosine), read N→C. It is the only feature that is directly encoded by the gene; all structural features are derived from the folded form of this sequence.

Database cross-references. InterPro integrates a dozen domain/family signature databases into unified entries with residue-range hits. GO terms attach function/process/location labels with evidence codes. CATH codes position the fold in a four-level structural taxonomy. Organism is the NCBI-taxonomy species name.

— Where its atoms are —

Atomic coordinates in PDBx/mmCIF format — the same representation the Protein Data Bank distributes. Each line of the _atom_site loop places one backbone atom in Cartesian space (units: ångströms, origin: arbitrary).

The six renders are orthographic views along the three Cartesian axes in both directions. Representation (cartoon, sticks, or surface) and color scheme (sequence-rainbow or by-chain) vary across proteins so the t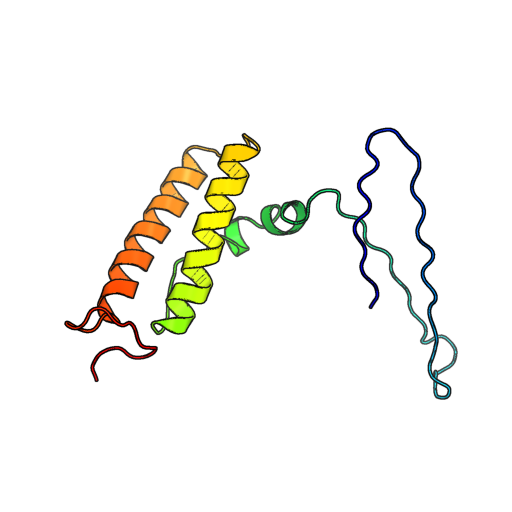raining set covers all the common visualization conventions.

— Local backbone conformation —

Eight-state secondary structure (DSSP): H is the canonical α-helix, G the tighter 3₁₀-helix, I the wider π-helix; E/B are β-structure, T and S are turns and bends, and '-' is everything else. DSSP derives these from the pattern of main-chain N–H···O=C hydrogen bonds, not from the sequence.

P-SEA three-state annotation labels each residue as helix, strand, or coil based purely on the geometry of the Cα trace. It serves as a fallback when the full backbone (and thus DSSP) is unavailable.

The φ/ψ torsion pair specifies the backbone conformation at each residue. φ rotates about the N–Cα bond, ψ about the Cα–C bond. Steric clashes forbid most of the (φ, ψ) plane — the allowed regions (α-helix basin, β-sheet basin, left-handed helix) are the Ramachandran-allowed regions.

— Global shape and packing —

The geometric summary reports three shape descriptors. Rg (radius of gyration) measures how spread out the Cα atoms are about their centre of mass; compact globular proteins have small Rg, elongated or unfolded ones large. Cα contacts (<8 Å, |i−j|>4) count long-range residue pairs in spatial proximity — high for tightly packed folds, near zero for rods or random coil. The bounding-box extents give the protein's footprint along x, y, z in Å.

Solvent-accessible surface area (SASA) is the area in Å² traced out by the centre of a 1.4 Å probe sphere (a water molecule) rolled over the protein's van der Waals surface (Shrake–Rupley / Lee–Richards construction). Buried residues have near-zero SASA; fully exposed residues can exceed 200 Å². The total SASA scales roughly with the number of surface residues.

The contact map is a binary N×N matrix image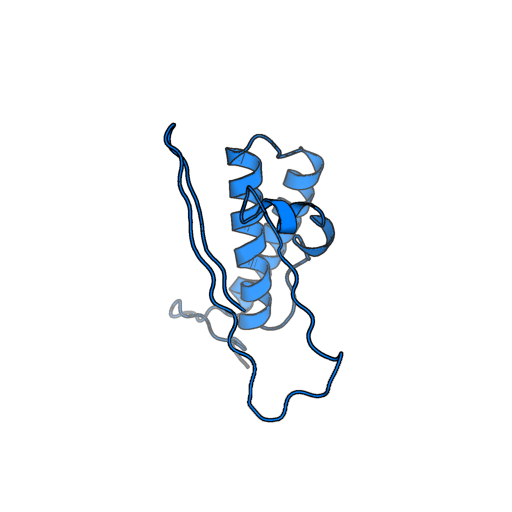: pixel (i, j) is dark where Cα_i and Cα_j are within 8 Å and |i−j|>4. Because the |i−j|>4 filter removes local helical contacts, off-diagonal stripes parallel to the main diagonal indicate parallel β-sheets; stripes perpendicular to it indicate antiparallel β-sheets. The Ramachandran plot scatters every residue's (φ, ψ) pair against the sterically allowed regions. The PAE heatmap renders the predicted-aligned-error matrix.

— Structural neighborhood —

3Di is Foldseek's structural alphabet. Each residue is assigned one of twenty discrete states based on how its Cα sits relative to its spatial (not sequential) neighbors. Aligning 3Di strings finds structural homologs roughly as well as full 3D superposition, but orders of magnitude faster.

Nearest PDB neighbors are the top structural matches found by Foldseek when searching this structure against the entire Protein Data Bank. Each hit reports a TM-score (0 to 1; >0.5 almost always implies the same fold) and an E-value. These are *structu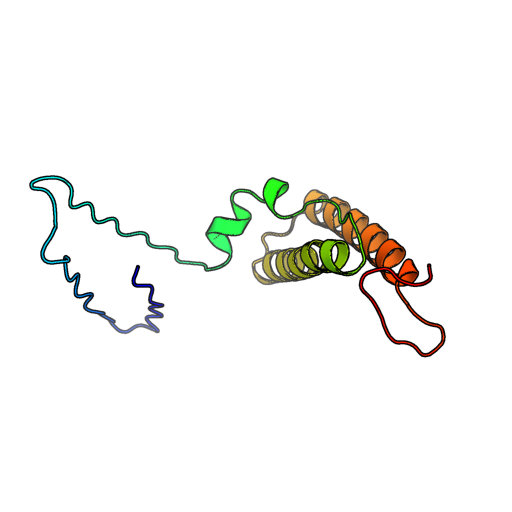ral* homologs — they may share no detectable sequence similarity.

— Confidence and disorder —

For AlphaFold models, the B-factor field carries pLDDT — the model's own estimate of local accuracy on a 0–100 scale. Regions with pLDDT<50 should be treated as essentially unmodeled; they often correspond to intrinsically disordered segments.

Crystallographic B-factors measure how much each atom's electron density is smeared out, in Å². They rise in mobile loops and surface residues and fall in the buried interior. In AlphaFold models this column is repurposed to hold pLDDT instead.

Predicted aligned error is AlphaFold's pairwise confidence. Unlike pLDDT (per-residue), PAE is per-residue-pair and captures whether two parts of the structure are correctly placed relative to each other. Units are ångströms of expected positional error.